Protein AF-A0A6A5AGB3-F1 (afdb_monomer_lite)

Foldseek 3Di:
DDVQVVLQVLLVQLLDDPVSLVVCLVCLLVLLVQCPPPSRNVSSLSSLVSQCQHDPVSVVSNVVSVVVVSNVVSVVVPDPVVVVVPPDDDPDRPPVPVPPPPDD

Radius of gyration: 14.25 Å; chains: 1; bounding box: 32×29×46 Å

Sequence (104 aa):
MELTQVLWCLTFITSGLYEHTKAVLPAVPTLLTFLQNADLAEHAAWTLGNIAADCEEFRLHLIRHGAIAPLVEHLHHPQPAMLKGTYVSHGSVFSSLASYSIVQ

Structure (mmCIF, N/CA/C/O backbone):
data_AF-A0A6A5AGB3-F1
#
_entry.id   AF-A0A6A5AGB3-F1
#
loop_
_atom_site.group_PDB
_atom_site.id
_atom_site.type_symbol
_atom_site.label_atom_id
_atom_site.label_alt_id
_atom_site.label_comp_id
_atom_site.label_asym_id
_atom_site.label_entity_id
_atom_site.label_seq_id
_atom_site.pdbx_PDB_ins_code
_atom_site.Cartn_x
_atom_site.Cartn_y
_atom_site.Cartn_z
_atom_site.occupancy
_atom_site.B_iso_or_equiv
_atom_site.auth_seq_id
_atom_site.auth_comp_id
_atom_site.auth_asym_id
_atom_site.auth_atom_id
_atom_site.pdbx_PDB_model_num
ATOM 1 N N . MET A 1 1 ? -1.712 17.160 12.934 1.00 55.91 1 MET A N 1
ATOM 2 C CA . MET A 1 1 ? -1.717 16.652 11.550 1.00 55.91 1 MET A CA 1
ATOM 3 C C . MET A 1 1 ? -2.653 15.464 11.535 1.00 55.91 1 MET A C 1
ATOM 5 O O . MET A 1 1 ? -2.432 14.538 12.305 1.00 55.91 1 MET A O 1
ATOM 9 N N . GLU A 1 2 ? -3.742 15.547 10.783 1.00 83.00 2 GLU A N 1
ATOM 10 C CA . GLU A 1 2 ? -4.734 14.471 10.721 1.00 83.00 2 GLU A CA 1
ATOM 11 C C . GLU A 1 2 ? -4.140 13.276 9.959 1.00 83.00 2 GLU A C 1
ATOM 13 O O . GLU A 1 2 ? -3.458 13.470 8.952 1.00 83.00 2 GLU A O 1
ATOM 18 N N . LEU A 1 3 ? -4.358 12.044 10.435 1.00 85.50 3 LEU A N 1
ATOM 19 C CA . LEU A 1 3 ? -3.813 10.822 9.812 1.00 85.50 3 LEU A CA 1
ATOM 20 C C . LEU A 1 3 ? -4.197 10.699 8.329 1.00 85.50 3 LEU A C 1
ATOM 22 O O . LEU A 1 3 ? -3.414 10.198 7.524 1.00 85.50 3 LEU A O 1
ATOM 26 N N . THR A 1 4 ? -5.354 11.240 7.954 1.00 84.94 4 THR A N 1
ATOM 27 C CA . THR A 1 4 ? -5.829 11.338 6.573 1.00 84.94 4 THR A CA 1
ATOM 28 C C . THR A 1 4 ? -4.875 12.133 5.680 1.00 84.94 4 THR A C 1
ATOM 30 O O . THR A 1 4 ? -4.591 11.702 4.570 1.00 84.94 4 THR A O 1
ATOM 33 N N . GLN A 1 5 ? -4.302 13.245 6.160 1.00 84.88 5 GLN A N 1
ATOM 34 C CA . GLN A 1 5 ? -3.336 14.042 5.385 1.00 84.88 5 GLN A CA 1
ATOM 35 C C . GLN A 1 5 ? -2.030 13.275 5.154 1.00 84.88 5 GLN A C 1
ATOM 37 O O . GLN A 1 5 ? -1.447 13.350 4.076 1.00 84.88 5 GLN A O 1
ATOM 42 N N . VAL A 1 6 ? -1.586 12.504 6.151 1.00 90.00 6 VAL A N 1
ATOM 43 C CA . VAL A 1 6 ? -0.394 11.652 6.025 1.00 90.00 6 VAL A CA 1
ATOM 44 C C . VAL A 1 6 ? -0.626 10.565 4.984 1.00 90.00 6 VAL A C 1
ATOM 46 O O . VAL A 1 6 ? 0.211 10.373 4.104 1.00 90.00 6 VAL A O 1
ATOM 49 N N . LEU A 1 7 ? -1.771 9.883 5.048 1.00 89.81 7 LEU A N 1
ATOM 50 C CA . LEU A 1 7 ? -2.136 8.865 4.064 1.00 89.81 7 LEU A CA 1
ATOM 51 C C . LEU A 1 7 ? -2.286 9.453 2.664 1.00 89.81 7 LEU A C 1
ATOM 53 O O . LEU A 1 7 ? -1.794 8.867 1.705 1.00 89.81 7 LEU A O 1
ATOM 57 N N . TRP A 1 8 ? -2.883 10.637 2.545 1.00 86.69 8 TRP A N 1
ATOM 58 C CA . TRP A 1 8 ? -2.976 11.344 1.274 1.00 86.69 8 TRP A CA 1
ATOM 59 C C . TRP A 1 8 ? -1.585 11.605 0.679 1.00 86.69 8 TRP A C 1
ATOM 61 O O . TRP A 1 8 ? -1.344 11.275 -0.480 1.00 86.69 8 TRP A O 1
ATOM 71 N N . CYS A 1 9 ? -0.614 12.055 1.479 1.00 91.94 9 CYS A N 1
ATOM 72 C CA . CYS A 1 9 ? 0.776 12.184 1.030 1.00 91.94 9 CYS A CA 1
ATOM 73 C C . CYS A 1 9 ? 1.383 10.846 0.565 1.00 91.94 9 CYS A C 1
ATOM 75 O O . CYS A 1 9 ? 2.087 10.816 -0.446 1.00 91.94 9 CYS A O 1
ATOM 77 N N . LEU A 1 10 ? 1.098 9.733 1.253 1.00 90.44 10 LEU A N 1
ATOM 78 C CA . LEU A 1 10 ? 1.589 8.407 0.851 1.00 90.44 10 LEU A CA 1
ATOM 79 C C . LEU A 1 10 ? 1.047 7.967 -0.515 1.00 90.44 10 LEU A C 1
ATOM 81 O O . LEU A 1 10 ? 1.789 7.339 -1.277 1.00 90.44 10 LEU A O 1
ATOM 85 N N . THR A 1 11 ? -0.185 8.342 -0.876 1.00 89.19 11 THR A N 1
ATOM 86 C CA . THR A 1 11 ? -0.716 8.055 -2.223 1.00 89.19 11 THR A CA 1
ATOM 87 C C . THR A 1 11 ? 0.119 8.723 -3.322 1.00 89.19 11 THR A C 1
ATOM 89 O O . THR A 1 11 ? 0.411 8.089 -4.335 1.00 89.19 11 THR A O 1
ATOM 92 N N . PHE A 1 12 ? 0.606 9.952 -3.107 1.00 91.19 12 PHE A N 1
ATOM 93 C CA . PHE A 1 12 ? 1.463 10.645 -4.079 1.00 91.19 12 PHE A CA 1
ATOM 94 C C . PHE A 1 12 ? 2.873 10.070 -4.138 1.00 91.19 12 PHE A C 1
ATOM 96 O O . PHE A 1 12 ? 3.433 9.946 -5.224 1.00 91.19 12 PHE A O 1
ATOM 103 N N . ILE A 1 13 ? 3.440 9.693 -2.991 1.00 90.25 13 ILE A N 1
ATOM 104 C CA . ILE A 1 13 ? 4.772 9.073 -2.933 1.00 90.25 13 ILE A CA 1
ATOM 105 C C . ILE A 1 13 ? 4.766 7.744 -3.700 1.00 90.25 13 ILE A C 1
ATOM 107 O O . ILE A 1 13 ? 5.654 7.502 -4.514 1.00 90.25 13 ILE A O 1
ATOM 111 N N . THR A 1 14 ? 3.733 6.924 -3.495 1.00 91.94 14 THR A N 1
ATOM 112 C CA . THR A 1 14 ? 3.568 5.622 -4.170 1.00 91.94 14 THR A CA 1
ATOM 113 C C . THR A 1 14 ? 3.115 5.726 -5.627 1.00 91.94 14 THR A C 1
ATOM 115 O O . THR A 1 14 ? 3.248 4.762 -6.366 1.00 91.94 14 THR A O 1
ATOM 118 N N . SER A 1 15 ? 2.623 6.887 -6.072 1.00 88.12 15 SER A N 1
ATOM 119 C CA . SER A 1 15 ? 2.367 7.166 -7.498 1.00 88.12 15 SER A CA 1
ATOM 120 C C . SER A 1 15 ? 3.641 7.541 -8.277 1.00 88.12 15 SER A C 1
ATOM 122 O O . SER A 1 15 ? 3.569 7.858 -9.464 1.00 88.12 15 SER A O 1
ATOM 124 N N . GLY A 1 16 ? 4.786 7.613 -7.590 1.00 84.00 16 GLY A N 1
ATOM 125 C CA . GLY A 1 16 ? 6.045 8.129 -8.111 1.00 84.00 16 GLY A CA 1
ATOM 126 C C . GLY A 1 16 ? 6.952 7.065 -8.732 1.00 84.00 16 GLY A C 1
ATOM 127 O O . GLY A 1 16 ? 6.537 6.247 -9.543 1.00 84.00 16 GLY A O 1
ATOM 128 N N . LEU A 1 17 ? 8.241 7.132 -8.390 1.00 88.75 17 LEU A N 1
ATOM 129 C CA . LEU A 1 17 ? 9.268 6.209 -8.875 1.00 88.75 17 LEU A CA 1
ATOM 130 C C . LEU A 1 17 ? 9.331 4.954 -7.997 1.00 88.75 17 LEU A C 1
ATOM 132 O O . LEU A 1 17 ? 9.046 5.027 -6.804 1.00 88.75 17 LEU A O 1
ATOM 136 N N . TYR A 1 18 ? 9.856 3.863 -8.558 1.00 92.94 18 TYR A N 1
ATOM 137 C CA . TYR A 1 18 ? 10.108 2.597 -7.858 1.00 92.94 18 TYR A CA 1
ATOM 138 C C . TYR A 1 18 ? 10.728 2.775 -6.459 1.00 92.94 18 TYR A C 1
ATOM 140 O O . TYR A 1 18 ? 10.250 2.200 -5.484 1.00 92.94 18 TYR A O 1
ATOM 148 N N . GLU A 1 19 ? 11.756 3.621 -6.321 1.00 95.12 19 GLU A N 1
ATOM 149 C CA . GLU A 1 19 ? 12.425 3.861 -5.031 1.00 95.12 19 GLU A CA 1
ATOM 150 C C . GLU A 1 19 ? 11.515 4.543 -3.995 1.00 95.12 19 GLU A C 1
ATOM 152 O O . GLU A 1 19 ? 11.621 4.274 -2.797 1.00 95.12 19 GLU A O 1
ATOM 157 N N . HIS A 1 20 ? 10.587 5.396 -4.437 1.00 93.75 20 HIS A N 1
ATOM 158 C CA . HIS A 1 20 ? 9.609 6.032 -3.554 1.00 93.75 20 HIS A CA 1
ATOM 159 C C . HIS A 1 20 ? 8.588 5.009 -3.056 1.00 93.75 20 HIS A C 1
ATOM 161 O O . HIS A 1 20 ? 8.337 4.929 -1.855 1.00 93.75 20 HIS A O 1
ATOM 167 N N . THR A 1 21 ? 8.053 4.182 -3.954 1.00 94.62 21 THR A N 1
ATOM 168 C CA . THR A 1 21 ? 7.130 3.098 -3.599 1.00 94.62 21 THR A CA 1
ATOM 169 C C . THR A 1 21 ? 7.798 2.091 -2.662 1.00 94.62 21 THR A C 1
ATOM 171 O O . THR A 1 21 ? 7.224 1.710 -1.638 1.00 94.62 21 THR A O 1
ATOM 174 N N . LYS A 1 22 ? 9.054 1.728 -2.945 1.00 96.25 22 LYS A N 1
ATOM 175 C CA . LYS A 1 22 ? 9.866 0.836 -2.111 1.00 96.25 22 LYS A CA 1
ATOM 176 C C . LYS A 1 22 ? 10.025 1.358 -0.685 1.00 96.25 22 LYS A C 1
ATOM 178 O O . LYS A 1 22 ? 9.928 0.580 0.264 1.00 96.25 22 LYS A O 1
ATOM 183 N N . ALA A 1 23 ? 10.226 2.665 -0.520 1.00 96.38 23 ALA A N 1
ATOM 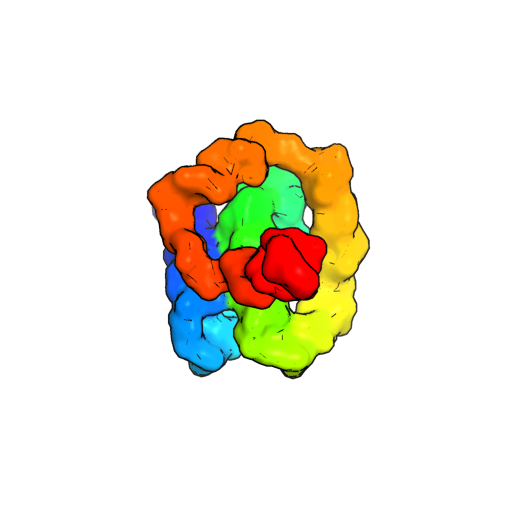184 C CA . ALA A 1 23 ? 10.346 3.294 0.795 1.00 96.38 23 ALA A CA 1
ATOM 185 C C . ALA A 1 23 ? 9.057 3.199 1.635 1.00 96.38 23 ALA A C 1
ATOM 187 O O . ALA A 1 23 ? 9.123 3.287 2.861 1.00 96.38 23 ALA A O 1
ATOM 188 N N . VAL A 1 24 ? 7.897 2.984 1.002 1.00 96.19 24 VAL A N 1
ATOM 189 C CA . VAL A 1 24 ? 6.591 2.867 1.675 1.00 96.19 24 VAL A CA 1
ATOM 190 C C . VAL A 1 24 ? 6.256 1.419 2.062 1.00 96.19 24 VAL A C 1
ATOM 192 O O . VAL A 1 24 ? 5.406 1.209 2.925 1.00 96.19 24 VAL A O 1
ATOM 195 N N . LEU A 1 25 ? 6.955 0.407 1.529 1.00 96.38 25 LEU A N 1
ATOM 196 C CA . LEU A 1 25 ? 6.708 -1.009 1.860 1.00 96.38 25 LEU A CA 1
ATOM 197 C C . LEU A 1 25 ? 6.665 -1.323 3.369 1.00 96.38 25 LEU A C 1
ATOM 199 O O . LEU A 1 25 ? 5.771 -2.064 3.781 1.00 96.38 25 LEU A O 1
ATOM 203 N N . PRO A 1 26 ? 7.529 -0.752 4.235 1.00 97.00 26 PRO A N 1
ATOM 204 C CA . PRO A 1 26 ? 7.455 -1.007 5.675 1.00 97.00 26 PRO A CA 1
ATOM 205 C C . PRO A 1 26 ? 6.131 -0.571 6.322 1.00 97.00 26 PRO A C 1
ATOM 207 O O . PRO A 1 26 ? 5.799 -1.042 7.407 1.00 97.00 26 PRO A O 1
ATOM 210 N N . ALA A 1 27 ? 5.365 0.314 5.674 1.00 95.88 27 ALA A N 1
ATOM 211 C CA . ALA A 1 27 ? 4.064 0.768 6.155 1.00 95.88 27 ALA A CA 1
ATOM 212 C C . ALA A 1 27 ? 2.916 -0.200 5.819 1.00 95.88 27 ALA A C 1
ATOM 214 O O . ALA A 1 27 ? 1.818 -0.018 6.344 1.00 95.88 27 ALA A O 1
ATOM 215 N 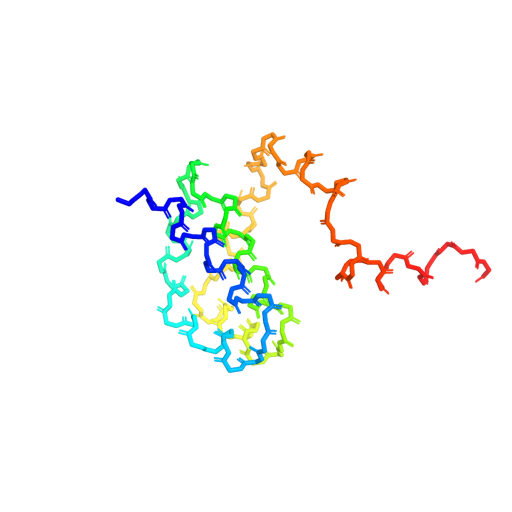N . VAL A 1 28 ? 3.137 -1.232 4.991 1.00 97.00 28 VAL A N 1
ATOM 216 C CA . VAL A 1 28 ? 2.094 -2.179 4.545 1.00 97.00 28 VAL A CA 1
ATOM 217 C C . VAL A 1 28 ? 1.285 -2.781 5.701 1.00 97.00 28 VAL A C 1
ATOM 219 O O . VAL A 1 28 ? 0.058 -2.721 5.621 1.00 97.00 28 VAL A O 1
ATOM 222 N N . PRO A 1 29 ? 1.885 -3.295 6.796 1.00 96.94 29 PRO A N 1
ATOM 223 C CA . PRO A 1 29 ? 1.105 -3.832 7.913 1.00 96.94 29 PRO A CA 1
ATOM 224 C C . PRO A 1 29 ? 0.130 -2.805 8.501 1.00 96.94 29 PRO A C 1
ATOM 226 O O . PRO A 1 29 ? -1.018 -3.131 8.784 1.00 96.94 29 PRO A O 1
ATOM 229 N N . THR A 1 30 ? 0.565 -1.551 8.632 1.00 96.31 30 THR A N 1
ATOM 230 C CA . THR A 1 30 ? -0.255 -0.450 9.151 1.00 96.31 30 THR A CA 1
ATOM 231 C C . THR A 1 30 ? -1.335 -0.025 8.155 1.00 96.31 30 THR A C 1
ATOM 233 O O . THR A 1 30 ? -2.470 0.229 8.540 1.00 96.31 30 THR A O 1
ATOM 236 N N . LEU A 1 31 ? -1.025 0.012 6.857 1.00 95.88 31 LEU A N 1
ATOM 237 C CA . LEU A 1 31 ? -2.017 0.311 5.820 1.00 95.88 31 LEU A CA 1
ATOM 238 C C . LEU A 1 31 ? -3.146 -0.729 5.809 1.00 95.88 31 LEU A C 1
ATOM 240 O O . LEU A 1 31 ? -4.308 -0.367 5.641 1.00 95.88 31 LEU A O 1
ATOM 244 N N . LEU A 1 32 ? -2.826 -2.005 6.050 1.00 95.62 32 LEU A N 1
ATOM 245 C CA . LEU A 1 32 ? -3.828 -3.069 6.136 1.00 95.62 32 LEU A CA 1
ATOM 246 C C . LEU A 1 32 ? -4.758 -2.912 7.345 1.00 95.62 32 LEU A C 1
ATOM 248 O O . LEU A 1 32 ? -5.950 -3.186 7.217 1.00 95.62 32 LEU A O 1
ATOM 252 N N . THR A 1 33 ? -4.267 -2.437 8.494 1.00 94.62 33 THR A N 1
ATOM 253 C CA . THR A 1 33 ? -5.148 -2.174 9.649 1.00 94.62 33 THR A CA 1
ATOM 254 C C . THR A 1 33 ? -6.069 -0.979 9.406 1.00 94.62 33 THR A C 1
ATOM 256 O O . THR A 1 33 ? -7.197 -0.964 9.899 1.00 94.62 33 THR A O 1
ATOM 259 N N . PHE A 1 34 ? -5.639 -0.005 8.601 1.00 94.19 34 PHE A N 1
ATOM 260 C CA . PHE A 1 34 ? -6.452 1.161 8.250 1.00 94.19 34 PHE A CA 1
ATOM 261 C C . PHE A 1 34 ? -7.613 0.859 7.301 1.00 94.19 34 PHE A C 1
ATOM 263 O O . PHE A 1 34 ? -8.559 1.640 7.272 1.00 94.19 34 PHE A O 1
ATOM 270 N N . LEU A 1 35 ? -7.615 -0.284 6.606 1.00 91.19 35 LEU A N 1
ATOM 271 C CA . LEU A 1 35 ? -8.760 -0.709 5.787 1.00 91.19 35 LEU A CA 1
ATOM 272 C C . LEU A 1 35 ? -10.047 -0.912 6.604 1.00 91.19 35 LEU A C 1
ATOM 274 O O . LEU A 1 35 ? -11.138 -0.834 6.048 1.00 91.19 35 LEU A O 1
ATOM 278 N N . GLN A 1 36 ? -9.924 -1.131 7.917 1.00 88.38 36 GLN A N 1
ATOM 279 C CA . GLN A 1 36 ? -11.052 -1.290 8.841 1.00 88.38 36 GLN A CA 1
ATOM 280 C C . GLN A 1 36 ? -11.576 0.051 9.388 1.00 88.38 36 GLN A C 1
ATOM 282 O O . GLN A 1 36 ? -12.601 0.092 10.068 1.00 88.38 36 GLN A O 1
ATOM 287 N N . ASN A 1 37 ? -10.880 1.164 9.128 1.00 89.00 37 ASN A N 1
ATOM 288 C CA . ASN A 1 37 ? -11.289 2.493 9.569 1.00 89.00 37 ASN A CA 1
ATOM 289 C C . ASN A 1 37 ? -11.924 3.253 8.404 1.00 89.00 37 ASN A C 1
ATOM 291 O O . ASN A 1 37 ? -11.233 3.611 7.456 1.00 89.00 37 ASN A O 1
ATOM 295 N N . ALA A 1 38 ? -13.218 3.555 8.508 1.00 85.62 38 ALA A N 1
ATOM 296 C CA . ALA A 1 38 ? -13.977 4.233 7.462 1.00 85.62 38 ALA A CA 1
ATOM 297 C C . ALA A 1 38 ? -13.311 5.531 6.959 1.00 85.62 38 ALA A C 1
ATOM 299 O O . ALA A 1 38 ? -13.282 5.771 5.761 1.00 85.62 38 ALA A O 1
ATOM 300 N N . ASP A 1 39 ? -12.718 6.353 7.821 1.00 86.94 39 ASP A N 1
ATOM 301 C CA . ASP A 1 39 ? -12.144 7.637 7.391 1.00 86.94 39 ASP A CA 1
ATOM 302 C C . ASP A 1 39 ? -10.787 7.483 6.680 1.00 86.94 39 ASP A C 1
ATOM 304 O O . ASP A 1 39 ? -10.333 8.386 5.971 1.00 86.94 39 ASP A O 1
ATOM 308 N N . LEU A 1 40 ? -10.116 6.342 6.872 1.00 89.69 40 LEU A N 1
ATOM 309 C CA . LEU A 1 40 ? -8.761 6.083 6.374 1.00 89.69 40 LEU A CA 1
ATOM 310 C C . LEU A 1 40 ? -8.720 5.028 5.262 1.00 89.69 40 LEU A C 1
ATOM 312 O O . LEU A 1 40 ? -7.744 4.981 4.508 1.00 89.69 40 LEU A O 1
ATOM 316 N N . ALA A 1 41 ? -9.758 4.197 5.152 1.00 89.56 41 ALA A N 1
ATOM 317 C CA . ALA A 1 41 ? -9.777 3.017 4.299 1.00 89.56 41 ALA A CA 1
ATOM 318 C C . ALA A 1 41 ? -9.590 3.359 2.818 1.00 89.56 41 ALA A C 1
ATOM 320 O O . ALA A 1 41 ? -8.820 2.680 2.146 1.00 89.56 41 ALA A O 1
ATOM 321 N N . GLU A 1 42 ? -10.202 4.442 2.326 1.00 87.00 42 GLU A N 1
ATOM 322 C CA . GLU A 1 42 ? -10.049 4.893 0.934 1.00 87.00 42 GLU A CA 1
ATOM 323 C C . GLU A 1 42 ? -8.580 5.194 0.591 1.00 87.00 42 GLU A C 1
ATOM 325 O O . GLU A 1 42 ? -8.016 4.630 -0.348 1.00 87.00 42 GLU A O 1
ATOM 330 N N . HIS A 1 43 ? -7.921 6.028 1.397 1.00 90.50 43 HIS A N 1
ATOM 331 C CA . HIS A 1 43 ? -6.533 6.420 1.156 1.00 90.50 43 HIS A CA 1
ATOM 332 C C . HIS A 1 43 ? -5.552 5.260 1.375 1.00 90.50 43 HIS A C 1
ATOM 334 O O . HIS A 1 43 ? -4.550 5.142 0.661 1.00 90.50 43 HIS A O 1
ATOM 340 N N . ALA A 1 44 ? -5.836 4.383 2.342 1.00 93.81 44 ALA A N 1
ATOM 341 C CA . ALA A 1 44 ? -5.057 3.172 2.566 1.00 93.81 44 ALA A CA 1
ATOM 342 C C . ALA A 1 44 ? -5.171 2.210 1.373 1.00 93.81 44 ALA A C 1
ATOM 344 O O . ALA A 1 44 ? -4.148 1.742 0.869 1.00 93.81 44 ALA A O 1
ATOM 345 N N . ALA A 1 45 ? -6.386 1.980 0.867 1.00 92.62 45 ALA A N 1
ATOM 346 C CA . ALA A 1 45 ? -6.634 1.146 -0.306 1.00 92.62 45 ALA A CA 1
ATOM 347 C C . ALA A 1 45 ? -5.947 1.706 -1.559 1.00 92.62 45 ALA A C 1
ATOM 349 O O . ALA A 1 45 ? -5.314 0.947 -2.292 1.00 92.62 45 ALA A O 1
ATOM 350 N N . TRP A 1 46 ? -5.988 3.025 -1.777 1.00 90.69 46 TRP A N 1
ATOM 351 C CA . TRP A 1 46 ? -5.255 3.668 -2.875 1.00 90.69 46 TRP A CA 1
ATOM 352 C C . TRP A 1 46 ? -3.744 3.488 -2.758 1.00 90.69 46 TRP A C 1
ATOM 354 O O . TRP A 1 46 ? -3.098 3.095 -3.726 1.00 90.69 46 TRP A O 1
ATOM 364 N N . THR A 1 47 ? -3.181 3.708 -1.569 1.00 94.75 47 THR A N 1
ATOM 365 C CA . THR A 1 47 ? -1.740 3.524 -1.338 1.00 94.75 47 THR A CA 1
ATOM 366 C C . THR A 1 47 ? -1.320 2.076 -1.619 1.00 94.75 47 THR A C 1
ATOM 368 O O . THR A 1 47 ? -0.325 1.838 -2.303 1.00 94.75 47 THR A O 1
ATOM 371 N N . LEU A 1 48 ? -2.101 1.095 -1.153 1.00 94.94 48 LEU A N 1
ATOM 372 C CA . LEU A 1 48 ? -1.862 -0.329 -1.418 1.00 94.94 48 LEU A CA 1
ATOM 373 C C . LEU A 1 48 ? -2.011 -0.678 -2.908 1.00 94.94 48 LEU A C 1
ATOM 375 O O . LEU A 1 48 ? -1.218 -1.459 -3.434 1.00 94.94 48 LEU A O 1
ATOM 379 N N . GLY A 1 49 ? -2.989 -0.082 -3.595 1.00 93.06 49 GLY A N 1
ATOM 380 C CA . GLY A 1 49 ? -3.196 -0.241 -5.035 1.00 93.06 49 GLY A CA 1
ATOM 381 C C . GLY A 1 49 ? -2.015 0.275 -5.857 1.00 93.06 49 GLY A C 1
ATOM 382 O O . GLY A 1 49 ? -1.545 -0.425 -6.753 1.00 93.06 49 GLY A O 1
ATOM 383 N N . ASN A 1 50 ? -1.477 1.442 -5.502 1.00 93.38 50 ASN A N 1
ATOM 384 C CA . ASN A 1 50 ? -0.289 2.006 -6.144 1.00 93.38 50 ASN A CA 1
ATOM 385 C C . ASN A 1 50 ? 0.945 1.114 -5.942 1.00 93.38 50 ASN A C 1
ATOM 387 O O . ASN A 1 50 ? 1.650 0.815 -6.903 1.00 93.38 50 ASN A O 1
ATOM 391 N N . ILE A 1 51 ? 1.159 0.601 -4.723 1.00 94.12 51 ILE A N 1
ATOM 392 C CA . ILE A 1 51 ? 2.242 -0.357 -4.436 1.00 94.12 51 ILE A CA 1
ATOM 393 C C . ILE A 1 51 ? 2.105 -1.620 -5.302 1.00 94.12 51 ILE A C 1
ATOM 395 O O . ILE A 1 51 ? 3.093 -2.109 -5.848 1.00 94.12 51 ILE A O 1
ATOM 399 N N . ALA A 1 52 ? 0.887 -2.148 -5.455 1.00 94.31 52 ALA A N 1
ATOM 400 C CA . ALA A 1 52 ? 0.629 -3.330 -6.279 1.00 94.31 52 ALA A CA 1
ATOM 401 C C . ALA A 1 52 ? 0.843 -3.082 -7.788 1.00 94.31 52 ALA A C 1
ATOM 403 O O . ALA A 1 52 ? 1.186 -4.013 -8.530 1.00 94.31 52 ALA A O 1
ATOM 404 N N . ALA A 1 53 ? 0.614 -1.849 -8.245 1.00 91.56 53 ALA A N 1
ATOM 405 C CA . ALA A 1 53 ? 0.716 -1.463 -9.648 1.00 91.56 53 ALA A CA 1
ATOM 406 C C . ALA A 1 53 ? 2.167 -1.321 -10.139 1.00 91.56 53 ALA A C 1
ATOM 408 O O . ALA A 1 53 ? 2.409 -1.494 -11.330 1.00 91.56 53 ALA A O 1
ATOM 409 N N . ASP A 1 54 ? 3.118 -1.053 -9.241 1.00 93.31 54 ASP A N 1
ATOM 410 C CA . ASP A 1 54 ? 4.514 -0.756 -9.584 1.00 93.31 54 ASP A CA 1
ATOM 411 C C . ASP A 1 54 ? 5.247 -1.981 -10.177 1.00 93.31 54 ASP A C 1
ATOM 413 O O . ASP A 1 54 ? 5.604 -1.995 -11.356 1.00 93.31 54 ASP A O 1
ATOM 417 N N . CYS A 1 55 ? 5.410 -3.067 -9.407 1.00 91.81 55 CYS A N 1
ATOM 418 C CA . CYS A 1 55 ? 6.132 -4.256 -9.872 1.00 91.81 55 CYS A CA 1
ATOM 419 C C . CYS A 1 55 ? 5.663 -5.574 -9.224 1.00 91.81 55 CYS A C 1
ATOM 421 O O . CYS A 1 55 ? 4.906 -5.601 -8.252 1.00 91.81 55 CYS A O 1
ATOM 423 N N . GLU A 1 56 ? 6.115 -6.704 -9.779 1.00 95.62 56 GLU A N 1
ATOM 424 C CA . GLU A 1 56 ? 5.762 -8.043 -9.280 1.00 95.62 56 GLU A CA 1
ATOM 425 C C . GLU A 1 56 ? 6.267 -8.308 -7.859 1.00 95.62 56 GLU A C 1
ATOM 427 O O . GLU A 1 56 ? 5.545 -8.896 -7.052 1.00 95.62 56 GLU A O 1
ATOM 432 N N . GLU A 1 57 ? 7.466 -7.823 -7.529 1.00 96.94 57 GLU A N 1
ATOM 433 C CA . GLU A 1 57 ? 8.046 -7.958 -6.191 1.00 96.94 57 GLU A CA 1
ATOM 434 C C . GLU A 1 57 ? 7.122 -7.360 -5.123 1.00 96.94 57 GLU A C 1
ATOM 436 O O . GLU A 1 57 ? 6.872 -7.986 -4.090 1.00 96.94 57 GLU A O 1
ATOM 441 N N . PHE A 1 58 ? 6.553 -6.182 -5.388 1.00 96.88 58 PHE A N 1
ATOM 442 C CA . PHE A 1 58 ? 5.679 -5.500 -4.437 1.00 96.88 58 PHE A CA 1
ATOM 443 C C . PHE A 1 58 ? 4.320 -6.188 -4.321 1.00 96.88 58 PHE A C 1
ATOM 445 O O . PHE A 1 58 ? 3.806 -6.333 -3.212 1.00 96.88 58 PHE A O 1
ATOM 452 N N . ARG A 1 59 ? 3.770 -6.725 -5.419 1.00 96.56 59 ARG A N 1
ATOM 453 C CA . ARG A 1 59 ? 2.570 -7.579 -5.345 1.00 96.56 59 ARG A CA 1
ATOM 454 C C . ARG A 1 59 ? 2.802 -8.796 -4.459 1.00 96.56 59 ARG A C 1
ATOM 456 O O . ARG A 1 59 ? 1.983 -9.092 -3.589 1.00 96.56 59 ARG A O 1
ATOM 463 N N . LEU A 1 60 ? 3.933 -9.477 -4.633 1.00 96.62 60 LEU A N 1
ATOM 464 C CA . LEU A 1 60 ? 4.283 -10.622 -3.799 1.00 96.62 60 LEU A CA 1
ATOM 465 C C . LEU A 1 60 ? 4.496 -10.211 -2.335 1.00 96.62 60 LEU A C 1
ATOM 467 O O . LEU A 1 60 ? 4.095 -10.941 -1.428 1.00 96.62 60 LEU A O 1
ATOM 471 N N . HIS A 1 61 ? 5.077 -9.035 -2.096 1.00 96.88 61 HIS A N 1
ATOM 472 C CA . HIS A 1 61 ? 5.219 -8.464 -0.760 1.00 96.88 61 HIS A CA 1
ATOM 473 C C . HIS A 1 61 ? 3.857 -8.254 -0.081 1.00 96.88 61 HIS A C 1
ATOM 475 O O . HIS A 1 61 ? 3.687 -8.669 1.066 1.00 96.88 61 HIS A O 1
ATOM 481 N N . LEU A 1 62 ? 2.872 -7.688 -0.785 1.00 96.31 62 LEU A N 1
ATOM 482 C CA . LEU A 1 62 ? 1.508 -7.512 -0.272 1.00 96.31 62 LEU A CA 1
ATOM 483 C C . LEU A 1 62 ? 0.829 -8.854 0.032 1.00 96.31 62 LEU A C 1
ATOM 485 O O . LEU A 1 62 ? 0.236 -9.022 1.099 1.00 96.31 62 LEU A O 1
ATOM 489 N N . ILE A 1 63 ? 0.958 -9.835 -0.867 1.00 96.12 63 ILE A N 1
ATOM 490 C CA . ILE A 1 63 ? 0.412 -11.187 -0.666 1.00 96.12 63 ILE A CA 1
ATOM 491 C C . ILE A 1 63 ? 1.011 -11.831 0.590 1.00 96.12 63 ILE A C 1
ATOM 493 O O . ILE A 1 63 ? 0.273 -12.375 1.411 1.00 96.12 63 ILE A O 1
ATOM 497 N N . ARG A 1 64 ? 2.332 -11.727 0.782 1.00 96.88 64 ARG A N 1
ATOM 498 C CA . ARG A 1 64 ? 3.031 -12.260 1.965 1.00 96.88 64 ARG A CA 1
ATOM 499 C C . ARG A 1 64 ? 2.593 -11.599 3.274 1.00 96.88 64 ARG A C 1
ATOM 501 O O . ARG A 1 64 ? 2.624 -12.257 4.306 1.00 96.88 64 ARG A O 1
ATOM 508 N N . HIS A 1 65 ? 2.157 -10.343 3.225 1.00 97.06 65 HIS A N 1
ATOM 509 C CA . HIS A 1 65 ? 1.583 -9.630 4.371 1.00 97.06 65 HIS A CA 1
ATOM 510 C C . HIS A 1 65 ? 0.079 -9.881 4.559 1.00 97.06 65 HIS A C 1
ATOM 512 O O . HIS A 1 65 ? -0.543 -9.258 5.414 1.00 97.06 65 HIS A O 1
ATOM 518 N N . GLY A 1 66 ? -0.519 -10.793 3.786 1.00 95.44 66 GLY A N 1
ATOM 519 C CA . GLY A 1 66 ? -1.921 -11.169 3.942 1.00 95.44 66 GLY A CA 1
ATOM 520 C C . GLY A 1 66 ? -2.906 -10.138 3.394 1.00 95.44 66 GLY A C 1
ATOM 521 O O . GLY A 1 66 ? -4.059 -10.137 3.810 1.00 95.44 66 GLY A O 1
ATOM 522 N N . ALA A 1 67 ? -2.490 -9.286 2.450 1.00 94.44 67 ALA A N 1
ATOM 523 C CA . ALA A 1 67 ? -3.329 -8.203 1.930 1.00 94.44 67 ALA A CA 1
ATOM 524 C C . ALA A 1 67 ? -4.613 -8.676 1.222 1.00 94.44 67 ALA A C 1
ATOM 526 O O . ALA A 1 67 ? -5.575 -7.920 1.137 1.00 94.44 67 ALA A O 1
ATOM 527 N N . ILE A 1 68 ? -4.654 -9.919 0.728 1.00 92.62 68 ILE A N 1
ATOM 528 C CA . ILE A 1 68 ? -5.774 -10.428 -0.078 1.00 92.62 68 ILE A CA 1
ATOM 529 C C . ILE A 1 68 ? -7.097 -10.413 0.693 1.00 92.62 68 ILE A C 1
ATOM 531 O O . ILE A 1 68 ? -8.075 -9.869 0.190 1.00 92.62 68 ILE A O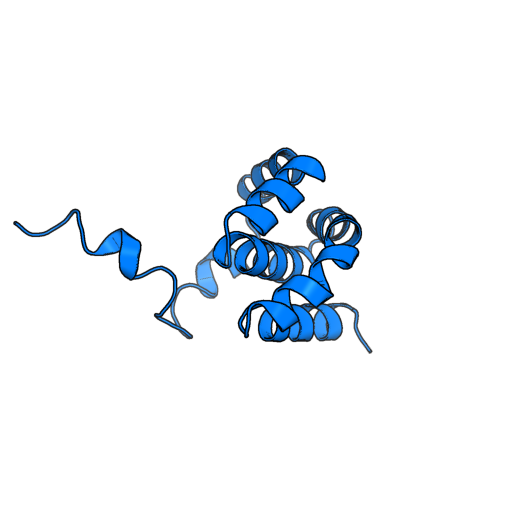 1
ATOM 535 N N . ALA A 1 69 ? -7.146 -10.978 1.903 1.00 92.31 69 ALA A N 1
ATOM 536 C CA . ALA A 1 69 ? -8.404 -11.074 2.646 1.00 92.31 69 ALA A CA 1
ATOM 537 C C . ALA A 1 69 ? -8.973 -9.691 3.040 1.00 92.31 69 ALA A C 1
ATOM 539 O O . ALA A 1 69 ? -10.133 -9.441 2.711 1.00 92.31 69 ALA A O 1
ATOM 540 N N . PRO A 1 70 ? -8.189 -8.757 3.622 1.00 90.25 70 PRO A N 1
ATOM 541 C CA . PRO A 1 70 ? -8.662 -7.403 3.926 1.00 90.25 70 PRO A CA 1
ATOM 542 C C . PRO A 1 70 ? -9.108 -6.612 2.692 1.00 90.25 70 PRO A C 1
ATOM 544 O O . PRO A 1 70 ? -10.098 -5.889 2.749 1.00 90.25 70 PRO A O 1
ATOM 547 N N . LEU A 1 71 ? -8.407 -6.748 1.560 1.00 87.94 71 LEU A N 1
ATOM 548 C CA . LEU A 1 71 ? -8.793 -6.066 0.320 1.00 87.94 71 LEU A CA 1
ATOM 549 C C . LEU A 1 71 ? -10.108 -6.621 -0.244 1.00 87.94 71 LEU A C 1
ATOM 551 O O . LEU A 1 71 ? -10.952 -5.850 -0.694 1.00 87.94 71 LEU A O 1
ATOM 555 N N . VAL A 1 72 ? -10.314 -7.940 -0.193 1.00 89.12 72 VAL A N 1
ATOM 556 C CA . VAL A 1 72 ? -11.578 -8.570 -0.610 1.00 89.12 72 VAL A CA 1
ATOM 557 C C . VAL A 1 72 ? -12.729 -8.171 0.314 1.00 89.12 72 VAL A C 1
ATOM 559 O O . VAL A 1 72 ? -13.832 -7.914 -0.162 1.00 89.12 72 VAL A O 1
ATOM 562 N N . GLU A 1 73 ? -12.498 -8.092 1.622 1.00 88.00 73 GLU A N 1
ATOM 563 C CA . GLU A 1 73 ? -13.496 -7.597 2.576 1.00 88.00 73 GLU A CA 1
ATOM 564 C C . GLU A 1 73 ? -13.872 -6.137 2.280 1.00 88.00 73 GLU A C 1
ATOM 566 O O . GLU A 1 73 ? -15.055 -5.805 2.201 1.00 88.00 73 GLU A O 1
ATOM 571 N N . HIS A 1 74 ? -12.878 -5.290 2.003 1.00 83.12 74 HIS A N 1
ATOM 572 C CA . HIS A 1 74 ? -13.096 -3.890 1.646 1.00 83.12 74 HIS A CA 1
ATOM 573 C C . HIS A 1 74 ? -13.965 -3.724 0.383 1.00 83.12 74 HIS A C 1
ATOM 575 O O . HIS A 1 74 ? -14.825 -2.847 0.342 1.00 83.12 74 HIS A O 1
ATOM 581 N N . LEU A 1 75 ? -13.828 -4.607 -0.617 1.00 80.81 75 LEU A N 1
ATOM 582 C CA . LEU A 1 75 ? -14.681 -4.598 -1.817 1.00 80.81 75 LEU A CA 1
ATOM 583 C C . LEU A 1 75 ? -16.164 -4.882 -1.526 1.00 80.81 75 LEU A C 1
ATOM 585 O O . LEU A 1 75 ? -17.021 -4.428 -2.283 1.00 80.81 75 LEU A O 1
ATOM 589 N N . HIS A 1 76 ? -16.480 -5.620 -0.458 1.00 80.00 76 HIS A N 1
ATOM 590 C CA . HIS A 1 76 ? -17.865 -5.892 -0.050 1.00 80.00 76 HIS A CA 1
ATOM 591 C C . HIS A 1 76 ? -18.488 -4.741 0.749 1.00 80.00 76 HIS A C 1
ATOM 593 O O . HIS A 1 76 ? -19.714 -4.644 0.835 1.00 80.00 76 HIS A O 1
ATOM 599 N N . HIS A 1 77 ? -17.659 -3.840 1.278 1.00 71.19 77 HIS A N 1
ATOM 600 C CA . HIS A 1 77 ? -18.072 -2.632 1.986 1.00 71.19 77 HIS A CA 1
ATOM 601 C C . HIS A 1 77 ? -17.586 -1.368 1.263 1.00 71.19 77 HIS A C 1
ATOM 603 O O . HIS A 1 77 ? -16.874 -0.557 1.862 1.00 71.19 77 HIS A O 1
ATOM 609 N N . PRO A 1 78 ? -17.962 -1.162 -0.016 1.00 58.97 78 PRO A N 1
ATOM 610 C CA . PRO A 1 78 ? -17.513 0.006 -0.747 1.00 58.97 78 PRO A CA 1
ATOM 611 C C . PRO A 1 78 ? -18.090 1.256 -0.082 1.00 58.97 78 PRO A C 1
ATOM 613 O O . PRO A 1 78 ? -19.307 1.453 -0.019 1.00 58.97 78 PRO A O 1
ATOM 616 N N . GLN A 1 79 ? -17.216 2.127 0.415 1.00 56.69 79 GLN A N 1
ATOM 617 C CA . GLN A 1 79 ? -17.636 3.459 0.818 1.00 56.69 79 GLN A CA 1
ATOM 618 C C . GLN A 1 79 ? -18.157 4.226 -0.408 1.00 56.69 79 GLN A C 1
ATOM 620 O O . GLN A 1 79 ? -17.586 4.113 -1.495 1.00 56.69 79 GLN A O 1
ATOM 625 N N . PRO A 1 80 ? -19.198 5.065 -0.262 1.00 47.16 80 PRO A N 1
ATOM 626 C CA . PRO A 1 80 ? -19.827 5.772 -1.381 1.00 47.16 80 PRO A CA 1
ATOM 627 C C . PRO A 1 80 ? -18.900 6.747 -2.142 1.00 47.16 80 PRO A C 1
ATOM 629 O O . PRO A 1 80 ? -19.287 7.238 -3.204 1.00 47.16 80 PRO A O 1
ATOM 632 N N . ALA A 1 81 ? -17.680 7.011 -1.655 1.00 47.59 81 ALA A N 1
ATOM 633 C CA . ALA A 1 81 ? -16.641 7.760 -2.369 1.00 47.59 81 ALA A CA 1
ATOM 634 C C . ALA A 1 81 ? -15.920 6.935 -3.458 1.00 47.59 81 ALA A C 1
ATOM 636 O O . ALA A 1 81 ? -15.533 7.503 -4.484 1.00 47.59 81 ALA A O 1
ATOM 637 N N . MET A 1 82 ? -15.870 5.598 -3.333 1.00 45.19 82 MET A N 1
ATOM 638 C CA . MET A 1 82 ? -15.268 4.705 -4.341 1.00 45.19 82 MET A CA 1
ATOM 639 C C . MET A 1 82 ? -15.922 4.827 -5.728 1.00 45.19 82 MET A C 1
ATOM 641 O O . MET A 1 82 ? -15.296 4.522 -6.740 1.00 45.19 82 MET A O 1
ATOM 645 N N . LEU A 1 83 ? -17.173 5.301 -5.793 1.00 42.66 83 LEU A N 1
ATOM 646 C CA . LEU A 1 83 ? -17.918 5.506 -7.041 1.00 42.66 83 LEU A CA 1
ATOM 647 C C . LEU A 1 83 ? -17.843 6.946 -7.581 1.00 42.66 83 LEU A C 1
ATOM 649 O O . LEU A 1 83 ? -18.272 7.186 -8.707 1.00 42.66 83 LEU A O 1
ATOM 653 N N . LYS A 1 84 ? -17.316 7.909 -6.808 1.00 36.34 84 LYS A N 1
ATOM 654 C CA . LYS A 1 84 ? -17.221 9.326 -7.217 1.00 36.34 84 LYS A CA 1
ATOM 655 C C . LYS A 1 84 ? -15.799 9.775 -7.568 1.00 36.34 84 LYS A C 1
ATOM 657 O O . LYS A 1 84 ? -15.655 10.710 -8.351 1.00 36.34 84 LYS A O 1
ATOM 662 N N . GLY A 1 85 ? -14.763 9.100 -7.064 1.00 35.91 85 GLY A N 1
ATOM 663 C CA . GLY A 1 85 ? -13.361 9.396 -7.399 1.00 35.91 85 GLY A CA 1
ATOM 664 C C . GLY A 1 85 ? -12.906 8.901 -8.779 1.00 35.91 85 GLY A C 1
ATOM 665 O O . GLY A 1 85 ? -11.881 9.342 -9.287 1.00 35.91 85 GLY A O 1
ATOM 666 N N . THR A 1 86 ? -13.681 8.027 -9.425 1.00 43.62 86 THR A N 1
ATOM 667 C CA . THR A 1 86 ? -13.338 7.386 -10.706 1.00 43.62 86 THR A CA 1
ATOM 668 C C . THR A 1 86 ? -13.542 8.257 -11.951 1.00 43.62 86 THR A C 1
ATOM 670 O O . THR A 1 86 ? -13.189 7.814 -13.040 1.00 43.62 86 THR A O 1
ATOM 673 N N . TYR A 1 87 ? -14.056 9.490 -11.834 1.00 40.16 87 TYR A N 1
ATOM 674 C CA . TYR A 1 87 ? -14.458 10.278 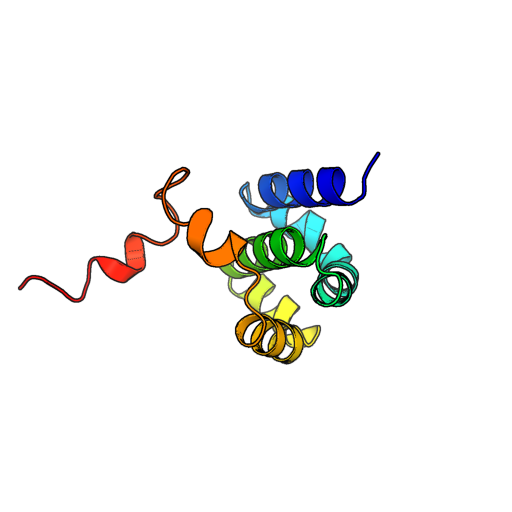-13.011 1.00 40.16 87 TYR A CA 1
ATOM 675 C C . TYR A 1 87 ? -13.737 11.605 -13.266 1.00 40.16 87 TYR A C 1
ATOM 677 O O . TYR A 1 87 ? -14.036 12.216 -14.289 1.00 40.16 87 TYR A O 1
ATOM 685 N N . VAL A 1 88 ? -12.810 12.092 -12.424 1.00 40.28 88 VAL A N 1
ATOM 686 C CA . VAL A 1 88 ? -12.346 13.487 -12.631 1.00 40.28 88 VAL A CA 1
ATOM 687 C C . VAL A 1 88 ? -10.865 13.811 -12.472 1.00 40.28 88 VAL A C 1
ATOM 689 O O . VAL A 1 88 ? -10.497 14.950 -12.744 1.00 40.28 88 VAL A O 1
ATOM 692 N N . SER A 1 89 ? -9.973 12.877 -12.137 1.00 34.72 89 SER A N 1
ATOM 693 C CA . SER A 1 89 ? -8.543 13.215 -12.183 1.00 34.72 89 SER A CA 1
ATOM 694 C C . SER A 1 89 ? -7.652 11.988 -12.345 1.00 34.72 89 SER A C 1
ATOM 696 O O . SER A 1 89 ? -7.737 11.064 -11.551 1.00 34.72 89 SER A O 1
ATOM 698 N N . HIS A 1 90 ? -6.780 12.011 -13.357 1.00 35.31 90 HIS A N 1
ATOM 699 C CA . HIS A 1 90 ? -5.755 11.012 -13.709 1.00 35.31 90 HIS A CA 1
ATOM 700 C C . HIS A 1 90 ? -6.179 9.763 -14.511 1.00 35.31 90 HIS A C 1
ATOM 702 O O . HIS A 1 90 ? -6.020 8.614 -14.103 1.00 35.31 90 HIS A O 1
ATOM 708 N N . GLY A 1 91 ? -6.584 9.995 -15.762 1.00 35.06 91 GLY A N 1
ATOM 709 C CA . GLY A 1 91 ? -6.678 8.982 -16.819 1.00 35.06 91 GLY A CA 1
ATOM 710 C C . GLY A 1 91 ? -5.333 8.441 -17.333 1.00 35.06 91 GLY A C 1
ATOM 711 O O . GLY A 1 91 ? -5.037 8.590 -18.516 1.00 35.06 91 GLY A O 1
ATOM 712 N N . SER A 1 92 ? -4.529 7.775 -16.496 1.00 41.72 92 SER A N 1
ATOM 713 C CA . SER A 1 92 ? -3.281 7.141 -16.977 1.00 41.72 92 SER A CA 1
ATOM 714 C C . SER A 1 92 ? -3.002 5.715 -16.498 1.00 41.72 92 SER A C 1
ATOM 716 O O . SER A 1 92 ? -2.164 5.066 -17.111 1.00 41.72 92 SER A O 1
ATOM 718 N N . VAL A 1 93 ? -3.695 5.179 -15.485 1.00 42.84 93 VAL A N 1
ATOM 719 C CA . VAL A 1 93 ? -3.341 3.842 -14.950 1.00 42.84 93 VAL A CA 1
ATOM 720 C C . VAL A 1 93 ? -4.343 2.738 -15.321 1.00 42.84 93 VAL A C 1
ATOM 722 O O . VAL A 1 93 ? -3.940 1.596 -15.505 1.00 42.84 93 VAL A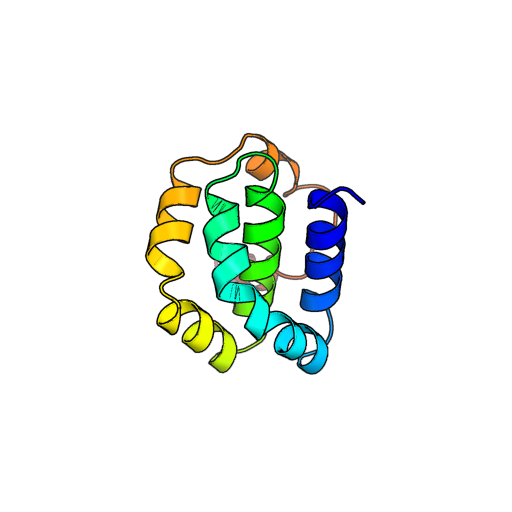 O 1
ATOM 725 N N . PHE A 1 94 ? -5.623 3.054 -15.561 1.00 39.81 94 PHE A N 1
ATOM 726 C CA . PHE A 1 94 ? -6.640 2.039 -15.906 1.00 39.81 94 PHE A CA 1
ATOM 727 C C . PHE A 1 94 ? -7.131 2.049 -17.366 1.00 39.81 94 PHE A C 1
ATOM 729 O O . PHE A 1 94 ? -7.812 1.113 -17.782 1.00 39.81 94 PHE A O 1
ATOM 736 N N . SER A 1 95 ? -6.753 3.029 -18.196 1.00 35.22 95 SER A N 1
ATOM 737 C CA . SER A 1 95 ? -7.136 3.043 -19.624 1.00 35.22 95 SER A CA 1
ATOM 738 C C . SER A 1 95 ? -6.393 2.001 -20.475 1.00 35.22 95 SER A C 1
ATOM 740 O O . SER A 1 95 ? -6.874 1.629 -21.548 1.00 35.22 95 SER A O 1
ATOM 742 N N . SER A 1 96 ? -5.265 1.470 -19.989 1.00 30.45 96 SER A N 1
ATOM 743 C CA . SER A 1 96 ? -4.471 0.468 -20.717 1.00 30.45 96 SER A CA 1
ATOM 744 C C . SER A 1 96 ? -5.117 -0.929 -20.744 1.00 30.45 96 SER A C 1
ATOM 746 O O . SER A 1 96 ? -4.836 -1.717 -21.640 1.00 30.45 96 SER A O 1
ATOM 748 N N . LEU A 1 97 ? -6.042 -1.237 -19.825 1.00 35.34 97 LEU A N 1
ATOM 749 C CA . LEU A 1 97 ? -6.712 -2.549 -19.781 1.00 35.34 97 LEU A CA 1
ATOM 750 C C . LEU A 1 97 ? -8.146 -2.547 -20.337 1.00 35.34 97 LEU A C 1
ATOM 752 O O . LEU A 1 97 ? -8.678 -3.612 -20.628 1.00 35.34 97 LEU A O 1
ATOM 756 N N . ALA A 1 98 ? -8.760 -1.378 -20.553 1.00 34.03 98 ALA A N 1
ATOM 757 C CA . ALA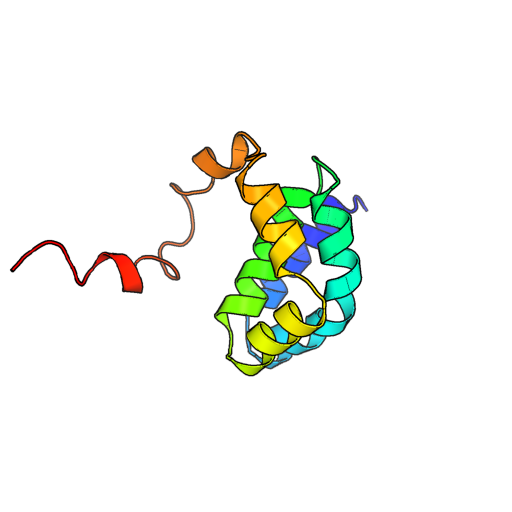 A 1 98 ? -10.102 -1.278 -21.143 1.00 34.03 98 ALA A CA 1
ATOM 758 C C . ALA A 1 98 ? -10.098 -1.116 -22.678 1.00 34.03 98 ALA A C 1
ATOM 760 O O . ALA A 1 98 ? -11.136 -1.280 -23.313 1.00 34.03 98 ALA A O 1
ATOM 761 N N . SER A 1 99 ? -8.944 -0.831 -23.289 1.00 33.31 99 SER A N 1
ATOM 762 C CA . SER A 1 99 ? -8.855 -0.527 -24.728 1.00 33.31 99 SER A CA 1
ATOM 763 C C . SER A 1 99 ? -8.614 -1.751 -25.630 1.00 33.31 99 SER A C 1
ATOM 765 O O . SER A 1 99 ? -8.495 -1.580 -26.837 1.00 33.31 99 SER A O 1
ATOM 767 N N . TYR A 1 100 ? -8.549 -2.979 -25.090 1.00 30.06 100 TYR A N 1
ATOM 768 C CA . TYR A 1 100 ? -8.228 -4.195 -25.869 1.00 30.06 100 TYR A CA 1
ATOM 769 C C . TYR A 1 100 ? -9.376 -5.217 -25.990 1.00 30.06 100 TYR A C 1
ATOM 771 O O . TYR A 1 100 ? -9.138 -6.383 -26.296 1.00 30.06 100 TYR A O 1
ATOM 779 N N . SER A 1 101 ? -10.634 -4.838 -25.736 1.00 37.59 101 SER A N 1
ATOM 780 C CA . SER A 1 101 ? -11.753 -5.785 -25.936 1.00 37.59 101 SER A CA 1
ATOM 781 C C . SER A 1 101 ? -13.074 -5.218 -26.434 1.00 37.59 101 SER A C 1
ATOM 783 O O . SER A 1 101 ? -14.044 -5.965 -26.498 1.00 37.59 101 SER A O 1
ATOM 785 N N . ILE A 1 102 ? -13.150 -3.953 -26.850 1.00 36.31 102 ILE A N 1
ATOM 786 C CA . ILE A 1 102 ? -14.341 -3.461 -27.555 1.00 36.31 102 ILE A CA 1
ATOM 787 C C . ILE A 1 102 ? -13.908 -2.391 -28.565 1.00 36.31 102 ILE A C 1
ATOM 789 O O . ILE A 1 102 ? -13.888 -1.220 -28.219 1.00 36.31 102 ILE A O 1
ATOM 793 N N . VAL A 1 103 ? -13.440 -2.801 -29.749 1.00 31.14 103 VAL A N 1
ATOM 794 C CA . VAL A 1 103 ? -13.944 -2.486 -31.109 1.00 31.14 103 VAL A CA 1
ATOM 795 C C . VAL A 1 103 ? -12.920 -3.068 -32.112 1.00 31.14 103 VAL A C 1
ATOM 797 O O . VAL A 1 103 ? -11.796 -2.580 -32.180 1.00 31.14 103 VAL A O 1
ATOM 800 N N . GLN A 1 104 ? -13.383 -4.043 -32.912 1.00 34.19 104 GLN A N 1
ATOM 801 C CA . GLN A 1 104 ? -12.703 -4.899 -33.915 1.00 34.19 104 GLN A CA 1
ATOM 802 C C . GLN A 1 104 ? -12.032 -6.174 -33.398 1.00 34.19 104 GLN A C 1
ATOM 804 O O . GLN A 1 104 ? -11.051 -6.092 -32.634 1.00 34.19 104 GLN A O 1
#

Secondary structure (DSSP, 8-state):
--HHHHHHHHHHHHTS-HHHHHHHGGGHHHHHHHTTSHHHHHHHHHHHHHHHHH-HHHHHHHHHTTTHHHHHHHHHS--TTTTTGGGSS-TTSSHHHHTTSS--

InterPro domains:
  IPR011989 Armadillo-like helical [G3DSA:1.25.10.10] (3-97)
  IPR016024 Armadillo-type fold [SSF48371] (4-83)

pLDDT: mean 77.7, std 23.64, range [30.06, 97.06]

Organism: Aphanomyces astaci (NCBI:txid112090)